Protein AF-A0A3A9VUT5-F1 (afdb_monomer)

Sequence (83 aa):
MTTGPGFLLSLLAGVLAANATPHFIRGITKKRFPTPFGDGPLINLVAGWAMYVAASTGVLAMGVFHATTGAFGKGRPPAQGGT

pLDDT: mean 85.11, std 13.78, range [47.38, 97.62]

Radius of gyration: 20.64 Å; Cα contacts (8 Å, |Δi|>4): 87; chains: 1; bounding box: 46×29×65 Å

Nearest PDB structures (foldseek):
  5u0p-assembly1_V  TM=4.954E-01  e=8.121E+00  Schizosaccharomyces pombe

Foldseek 3Di:
DDPDPLVVLLVLLVVLQVQLVVLLVCLVVQHFDDDPVHGGSVVSNVSSVVSNVSSVVSVVVSVVCCVPVPPDDDDDDPDPDDD

Organism: NCBI:txid1750517

Secondary structure (DSSP, 8-state):
----HHHHHHHHHHHHHHHHHHHHHHHHTT----BTTBS-HHHHHHHHHHHHHHHHHHHHHHHHHHHHH-SSPSPPPPP----

Solvent-accessible surface area (backbone atoms only — not comparable to full-atom values): 4645 Å² total; per-residue (Å²): 135,79,92,45,73,54,53,54,31,49,51,51,19,50,54,31,40,61,53,12,50,64,27,28,52,31,14,78,71,65,35,73,49,88,50,101,88,47,36,48,22,70,54,22,30,54,51,10,51,51,25,40,53,53,16,53,51,27,48,49,53,37,50,49,47,50,75,72,70,54,92,63,76,84,71,80,77,77,78,83,79,86,130

Structure (mmCIF, N/CA/C/O backbone):
data_AF-A0A3A9VUT5-F1
#
_entry.id   AF-A0A3A9VUT5-F1
#
loop_
_atom_site.group_PDB
_atom_site.id
_atom_site.type_symbol
_atom_site.label_atom_id
_atom_site.label_alt_id
_atom_site.label_comp_id
_atom_site.label_asym_id
_atom_site.label_entity_id
_atom_site.label_seq_id
_atom_site.pdbx_PDB_ins_code
_atom_site.Cartn_x
_atom_site.Cartn_y
_atom_site.Cartn_z
_atom_site.occupancy
_atom_site.B_iso_or_equiv
_atom_site.auth_seq_id
_atom_site.auth_comp_id
_atom_site.auth_asym_id
_atom_site.auth_atom_id
_atom_site.pdbx_PDB_model_num
ATOM 1 N N . MET A 1 1 ? -2.795 16.934 20.863 1.00 47.38 1 MET A N 1
ATOM 2 C CA . MET A 1 1 ? -3.046 16.001 19.740 1.00 47.38 1 MET A CA 1
ATOM 3 C C . MET A 1 1 ? -2.953 14.592 20.301 1.00 47.38 1 MET A C 1
ATOM 5 O O . MET A 1 1 ? -2.026 14.345 21.060 1.00 47.38 1 MET A O 1
ATOM 9 N N . THR A 1 2 ? -3.912 13.710 20.029 1.00 54.06 2 THR A N 1
ATOM 10 C CA . THR A 1 2 ? -3.948 12.353 20.603 1.00 54.06 2 THR A CA 1
ATOM 11 C C . THR A 1 2 ? -3.157 11.372 19.738 1.00 54.06 2 THR A C 1
ATOM 13 O O . THR A 1 2 ? -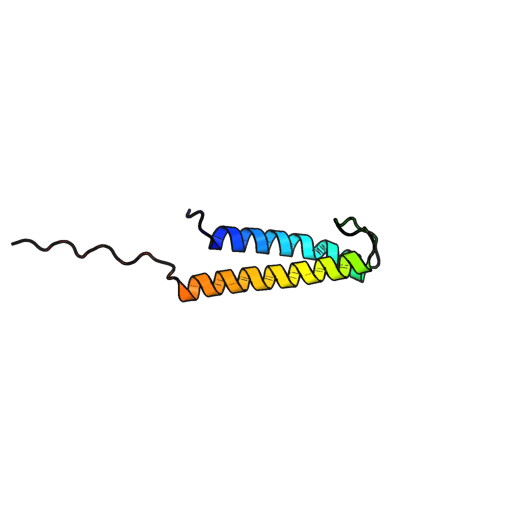3.481 11.154 18.574 1.00 54.06 2 THR A O 1
ATOM 16 N N . THR A 1 3 ? -2.136 10.740 20.315 1.00 68.19 3 THR A N 1
ATOM 17 C CA . THR A 1 3 ? -1.284 9.715 19.680 1.00 68.19 3 THR A CA 1
ATOM 18 C C . THR A 1 3 ? -1.977 8.344 19.621 1.00 68.19 3 THR A C 1
ATOM 20 O O . THR A 1 3 ? -1.417 7.324 20.013 1.00 68.19 3 THR A O 1
ATOM 23 N N . GLY A 1 4 ? -3.238 8.322 19.181 1.00 76.75 4 GLY A N 1
ATOM 24 C CA . GLY A 1 4 ? -4.065 7.113 19.126 1.00 76.75 4 GLY A CA 1
ATOM 25 C C . GLY A 1 4 ? -3.798 6.234 17.891 1.00 76.75 4 GLY A C 1
ATOM 26 O O . GLY A 1 4 ? -3.135 6.681 16.951 1.00 76.75 4 GLY A O 1
ATOM 27 N N . PRO A 1 5 ? -4.378 5.016 17.828 1.00 80.44 5 PRO A N 1
ATOM 28 C CA . PRO A 1 5 ? -4.185 4.079 16.713 1.00 80.44 5 PRO A CA 1
ATOM 29 C C . PRO A 1 5 ? -4.478 4.688 15.336 1.00 80.44 5 PRO A C 1
ATOM 31 O O . PRO A 1 5 ? -3.746 4.445 14.382 1.00 80.44 5 PRO A O 1
ATOM 34 N N . GLY A 1 6 ? -5.497 5.548 15.243 1.00 81.88 6 GLY A N 1
ATOM 35 C CA . GLY A 1 6 ? -5.846 6.243 14.004 1.00 81.88 6 GLY A CA 1
ATOM 36 C C . GLY A 1 6 ? -4.744 7.157 13.453 1.00 81.88 6 GLY A C 1
ATOM 37 O O . GLY A 1 6 ? -4.542 7.205 12.243 1.00 81.88 6 GLY A O 1
ATOM 38 N N . PHE A 1 7 ? -3.975 7.832 14.316 1.00 85.56 7 PHE A N 1
ATOM 39 C CA . PHE A 1 7 ? -2.824 8.631 13.875 1.00 85.56 7 PHE A CA 1
ATOM 40 C C . PHE A 1 7 ? -1.763 7.739 13.216 1.00 85.56 7 PHE A C 1
ATOM 42 O O . PHE A 1 7 ? -1.259 8.071 12.144 1.00 85.56 7 PHE A O 1
ATOM 49 N N . LEU A 1 8 ? -1.479 6.578 13.817 1.00 89.50 8 LEU A N 1
ATOM 50 C CA . LEU A 1 8 ? -0.529 5.609 13.273 1.00 89.50 8 LEU A CA 1
ATOM 51 C C . LEU A 1 8 ? -1.021 5.007 11.946 1.00 89.50 8 LEU A C 1
ATOM 53 O O . LEU A 1 8 ? -0.232 4.902 11.011 1.00 89.50 8 LEU A O 1
ATOM 57 N N . LEU 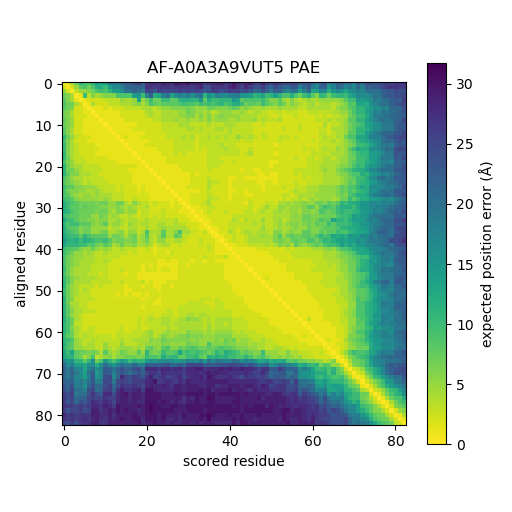A 1 9 ? -2.313 4.679 11.827 1.00 89.00 9 LEU A N 1
ATOM 58 C CA . LEU A 1 9 ? -2.906 4.192 10.574 1.00 89.00 9 LEU A CA 1
ATOM 59 C C . LEU A 1 9 ? -2.796 5.227 9.443 1.00 89.00 9 LEU A C 1
ATOM 61 O O . LEU A 1 9 ? -2.349 4.877 8.352 1.00 89.00 9 LEU A O 1
ATOM 65 N N . SER A 1 10 ? -3.129 6.498 9.700 1.00 87.19 10 SER A N 1
ATOM 66 C CA . SER A 1 10 ? -2.961 7.576 8.712 1.00 87.19 10 SER A CA 1
ATOM 67 C C . SER A 1 10 ? -1.498 7.803 8.328 1.00 87.19 10 SER A C 1
ATOM 69 O O . SER A 1 10 ? -1.200 7.978 7.147 1.00 87.19 10 SER A O 1
ATOM 71 N N . LEU A 1 11 ? -0.580 7.783 9.301 1.00 93.06 11 LEU A N 1
ATOM 72 C CA . LEU A 1 11 ? 0.853 7.956 9.056 1.00 93.06 11 LEU A CA 1
ATOM 73 C 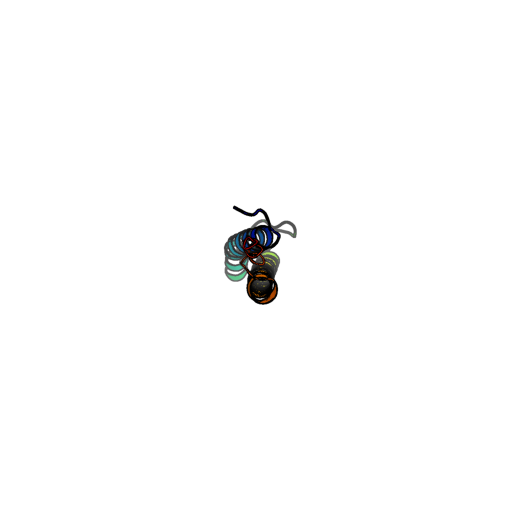C . LEU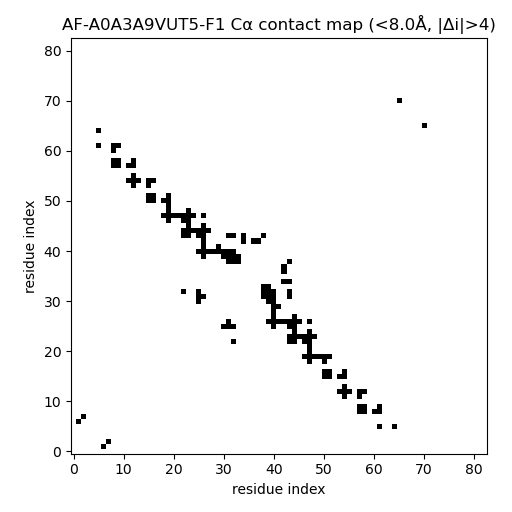 A 1 11 ? 1.407 6.829 8.174 1.00 93.06 11 LEU A C 1
ATOM 75 O O . LEU A 1 11 ? 2.058 7.100 7.167 1.00 93.06 11 LEU A O 1
ATOM 79 N N . LEU A 1 12 ? 1.106 5.572 8.516 1.00 93.88 12 LEU A N 1
ATOM 80 C CA . LEU A 1 12 ? 1.529 4.406 7.742 1.00 93.88 12 LEU A CA 1
ATOM 81 C C . LEU A 1 12 ? 0.919 4.417 6.338 1.00 93.88 12 LEU A C 1
ATOM 83 O O . LEU A 1 12 ? 1.651 4.261 5.364 1.00 93.88 12 LEU A O 1
ATOM 87 N N . ALA A 1 13 ? -0.387 4.665 6.205 1.00 92.25 13 ALA A N 1
ATOM 88 C CA . ALA A 1 13 ? -1.039 4.725 4.899 1.00 92.25 13 ALA A CA 1
ATOM 89 C C . ALA A 1 13 ? -0.458 5.837 4.005 1.00 92.25 13 ALA A C 1
ATOM 91 O O . ALA A 1 13 ? -0.221 5.605 2.820 1.00 92.25 13 ALA A O 1
ATOM 92 N N . GLY A 1 14 ? -0.153 7.011 4.571 1.00 92.00 14 GLY A N 1
ATOM 93 C CA . GLY A 1 14 ? 0.522 8.099 3.860 1.00 92.00 14 GLY A CA 1
ATOM 94 C C . GLY A 1 14 ? 1.930 7.720 3.388 1.00 92.00 14 GLY A C 1
ATOM 95 O O . GLY A 1 14 ? 2.262 7.922 2.220 1.00 92.00 14 GLY A O 1
ATOM 96 N N . VAL A 1 15 ? 2.740 7.108 4.260 1.00 95.88 15 VAL A N 1
ATOM 97 C CA . VAL A 1 15 ? 4.092 6.632 3.912 1.00 95.88 15 VAL A CA 1
ATOM 98 C C . VAL A 1 15 ? 4.040 5.548 2.831 1.00 95.88 15 VAL A C 1
ATOM 100 O O . VAL A 1 15 ? 4.825 5.602 1.881 1.00 95.88 15 VAL A O 1
ATOM 103 N N . LEU A 1 16 ? 3.107 4.594 2.918 1.00 95.06 16 LEU A N 1
ATOM 104 C CA . LEU A 1 16 ? 2.953 3.550 1.903 1.00 95.06 16 LEU A CA 1
ATOM 105 C C . LEU A 1 16 ? 2.484 4.130 0.560 1.00 95.06 16 LEU A C 1
ATOM 107 O O . LEU A 1 16 ? 3.084 3.806 -0.459 1.00 95.06 16 L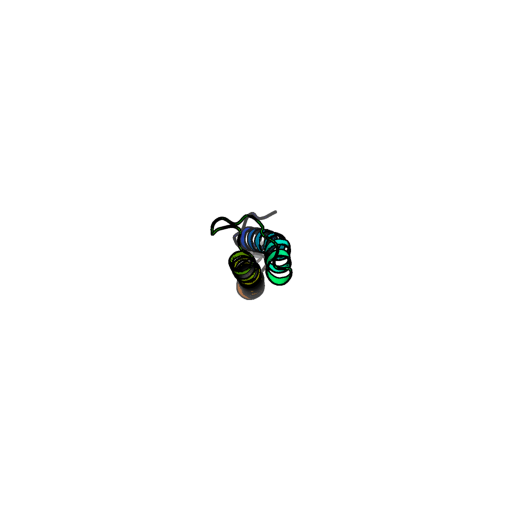EU A O 1
ATOM 111 N N . ALA A 1 17 ? 1.500 5.035 0.532 1.00 93.38 17 ALA A N 1
ATOM 112 C CA . ALA A 1 17 ? 1.040 5.675 -0.707 1.00 93.38 17 ALA A CA 1
ATOM 113 C C . ALA A 1 17 ? 2.129 6.539 -1.379 1.00 93.38 17 ALA A C 1
ATOM 115 O O . ALA A 1 17 ? 2.272 6.534 -2.607 1.00 93.38 17 ALA A O 1
ATOM 116 N N . ALA A 1 18 ? 2.938 7.246 -0.581 1.00 95.50 18 ALA A N 1
ATOM 117 C CA . ALA A 1 18 ? 4.064 8.032 -1.081 1.00 95.50 18 ALA A CA 1
ATOM 118 C C . ALA A 1 18 ? 5.130 7.144 -1.747 1.00 95.50 18 ALA A C 1
ATOM 120 O O . ALA A 1 18 ? 5.603 7.472 -2.834 1.00 95.50 18 ALA A O 1
ATOM 121 N N . ASN A 1 19 ? 5.466 5.997 -1.143 1.00 94.81 19 ASN A N 1
ATOM 122 C CA . ASN A 1 19 ? 6.434 5.048 -1.705 1.00 94.81 19 ASN A CA 1
ATOM 123 C C . ASN A 1 19 ? 5.854 4.234 -2.877 1.00 94.81 19 ASN A C 1
ATOM 125 O O . ASN A 1 19 ? 6.561 3.981 -3.854 1.00 94.81 19 ASN A O 1
A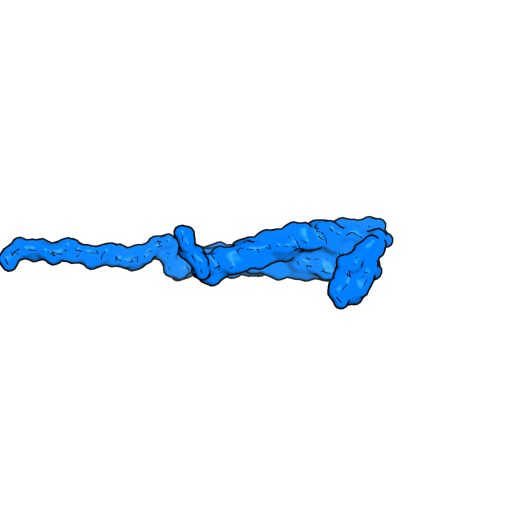TOM 129 N N . ALA A 1 20 ? 4.564 3.883 -2.842 1.00 94.62 20 ALA A N 1
ATOM 130 C CA . ALA A 1 20 ? 3.878 3.155 -3.910 1.00 94.62 20 ALA A CA 1
ATOM 131 C C . ALA A 1 20 ? 4.092 3.800 -5.288 1.00 94.62 20 ALA A C 1
ATOM 133 O O . ALA A 1 20 ? 4.383 3.109 -6.263 1.00 94.62 20 ALA A O 1
ATOM 134 N N . THR A 1 21 ? 4.025 5.133 -5.340 1.00 95.88 21 THR A N 1
ATOM 135 C CA . THR A 1 21 ? 4.101 5.940 -6.564 1.00 95.88 21 THR A CA 1
ATOM 136 C C . THR A 1 21 ? 5.391 5.711 -7.376 1.00 95.88 21 THR A C 1
ATOM 138 O O . THR A 1 21 ? 5.299 5.226 -8.509 1.00 95.88 21 THR A O 1
ATOM 141 N N . PRO A 1 22 ? 6.610 5.973 -6.860 1.00 94.31 22 PRO A N 1
ATOM 142 C CA . PRO A 1 22 ? 7.842 5.716 -7.603 1.00 94.31 22 PRO A CA 1
ATOM 143 C C . PRO A 1 22 ? 8.137 4.223 -7.832 1.00 94.31 22 PRO A C 1
ATOM 145 O O . PRO A 1 22 ? 8.836 3.909 -8.796 1.00 94.31 22 PRO A O 1
ATOM 148 N N . HIS A 1 23 ? 7.617 3.293 -7.021 1.00 94.56 23 HIS A N 1
ATOM 149 C CA . HIS A 1 23 ? 7.732 1.856 -7.311 1.00 94.56 23 HIS A CA 1
ATOM 150 C C . HIS A 1 23 ? 6.846 1.448 -8.498 1.00 94.56 23 HIS A C 1
ATOM 152 O O . HIS A 1 23 ? 7.353 0.919 -9.489 1.00 94.56 23 HIS A O 1
ATOM 158 N N . PHE A 1 24 ? 5.559 1.797 -8.470 1.00 94.62 24 PHE A N 1
ATOM 159 C CA . PHE A 1 24 ? 4.606 1.494 -9.539 1.00 94.62 24 PHE A CA 1
ATOM 160 C C . PHE A 1 24 ? 5.033 2.112 -10.880 1.00 94.62 24 PHE A C 1
ATOM 162 O O . PHE A 1 24 ? 5.099 1.411 -11.891 1.00 94.62 24 PHE A O 1
ATOM 169 N N . ILE A 1 25 ? 5.423 3.397 -10.882 1.00 96.75 25 ILE A N 1
ATOM 170 C CA . ILE A 1 25 ? 5.882 4.107 -12.089 1.00 96.75 25 ILE A CA 1
ATOM 171 C C . ILE A 1 25 ? 7.154 3.471 -12.666 1.00 96.75 25 ILE A C 1
ATOM 173 O O . ILE A 1 25 ? 7.232 3.241 -13.877 1.00 96.75 25 ILE A O 1
ATOM 177 N N . ARG A 1 26 ? 8.161 3.158 -11.836 1.00 94.94 26 ARG A N 1
ATOM 178 C CA . ARG A 1 26 ? 9.410 2.534 -12.319 1.00 94.94 26 ARG A CA 1
ATOM 179 C C . ARG A 1 26 ? 9.159 1.104 -12.825 1.00 94.94 26 ARG A C 1
ATOM 181 O O . ARG A 1 26 ? 9.739 0.718 -13.838 1.00 94.94 26 ARG A O 1
ATOM 188 N N . GLY A 1 27 ? 8.187 0.395 -12.242 1.00 94.25 27 GLY A N 1
ATOM 189 C CA . GLY A 1 27 ? 7.661 -0.875 -12.747 1.00 94.25 27 GLY A CA 1
ATOM 190 C C . GLY A 1 27 ? 7.042 -0.789 -14.150 1.00 94.25 27 GLY A C 1
ATOM 191 O O . GLY A 1 27 ? 7.548 -1.427 -15.076 1.00 94.25 27 GLY A O 1
ATOM 192 N N . ILE A 1 28 ? 5.997 0.028 -14.352 1.00 96.19 28 ILE A N 1
ATOM 193 C CA . ILE A 1 28 ? 5.324 0.145 -15.668 1.00 96.19 28 ILE A CA 1
ATOM 194 C C . ILE A 1 28 ? 6.248 0.706 -16.763 1.00 96.19 28 ILE A C 1
ATOM 196 O O . ILE A 1 28 ? 6.178 0.272 -17.914 1.00 96.19 28 ILE A O 1
ATOM 200 N N . THR A 1 29 ? 7.173 1.607 -16.407 1.00 97.19 29 THR A N 1
ATOM 201 C CA . THR A 1 29 ? 8.177 2.164 -17.338 1.00 97.19 29 THR A CA 1
ATOM 202 C C . THR A 1 29 ? 9.370 1.234 -17.598 1.00 97.19 29 THR A C 1
ATOM 204 O O . THR A 1 29 ? 10.289 1.616 -18.322 1.00 97.19 29 THR A O 1
ATOM 207 N N . LYS A 1 30 ? 9.357 0.007 -17.053 1.00 93.38 30 LYS A N 1
ATOM 208 C CA . LYS A 1 30 ? 10.405 -1.020 -17.202 1.00 93.38 30 LYS A CA 1
ATOM 209 C C . LYS A 1 30 ? 11.802 -0.579 -16.729 1.00 93.38 30 LYS A C 1
ATOM 211 O O . LYS A 1 30 ? 12.808 -1.100 -17.207 1.00 93.38 30 LYS A O 1
ATOM 216 N N . LYS A 1 31 ? 11.887 0.350 -15.770 1.00 93.38 31 LYS A N 1
ATOM 217 C CA . LYS A 1 31 ? 13.156 0.847 -15.210 1.00 93.38 31 LYS A CA 1
ATOM 218 C C . LYS A 1 31 ? 13.509 0.127 -13.906 1.00 93.38 31 LYS A C 1
ATOM 220 O O . LYS A 1 31 ? 12.647 -0.092 -13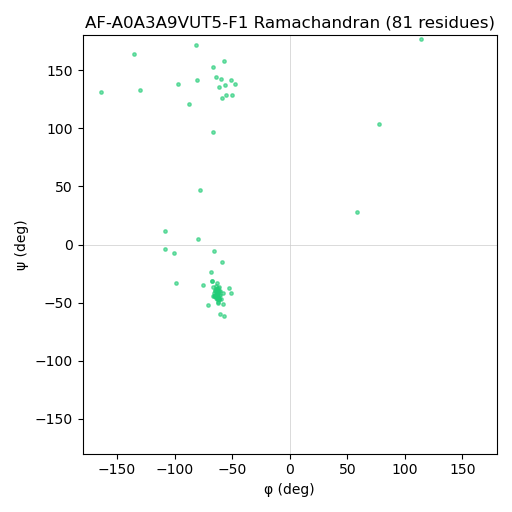.058 1.00 93.38 31 LYS A O 1
ATOM 225 N N . ARG A 1 32 ? 14.791 -0.226 -13.743 1.00 92.62 32 ARG A N 1
ATOM 226 C CA . ARG A 1 32 ? 15.332 -0.767 -12.483 1.00 92.62 32 ARG A CA 1
ATOM 227 C C . ARG A 1 32 ? 15.250 0.276 -11.373 1.00 92.62 32 ARG A C 1
ATOM 229 O O . ARG A 1 32 ? 15.433 1.468 -11.627 1.00 92.62 32 ARG A O 1
ATOM 236 N N . PHE A 1 33 ? 14.978 -0.172 -10.153 1.00 90.50 33 PHE A N 1
ATOM 237 C CA . PHE A 1 33 ? 14.845 0.694 -8.986 1.00 90.50 33 PHE A CA 1
ATOM 238 C C . PHE A 1 33 ? 14.929 -0.131 -7.688 1.00 90.50 33 PHE A C 1
ATOM 240 O O . PHE A 1 33 ? 14.228 -1.136 -7.602 1.00 90.50 33 PHE A O 1
ATOM 247 N N . PRO A 1 34 ? 15.736 0.237 -6.673 1.00 91.44 34 PRO A N 1
ATOM 248 C CA . PRO A 1 34 ? 15.914 -0.604 -5.487 1.00 91.44 34 PRO A CA 1
ATOM 249 C C . PRO A 1 34 ? 14.620 -0.838 -4.694 1.00 91.44 34 PRO A C 1
ATOM 251 O O . PRO A 1 34 ? 13.889 0.113 -4.415 1.00 91.44 34 PRO A O 1
ATOM 254 N N . THR A 1 35 ? 14.385 -2.088 -4.284 1.00 90.38 35 THR A N 1
ATOM 255 C CA . THR A 1 35 ? 13.422 -2.501 -3.245 1.00 90.38 35 THR A CA 1
ATOM 256 C C . THR A 1 35 ? 14.094 -3.532 -2.318 1.00 90.38 35 THR A C 1
ATOM 258 O O . THR A 1 35 ? 15.080 -4.147 -2.736 1.00 90.38 35 THR A O 1
ATOM 261 N N . PRO A 1 36 ? 13.553 -3.816 -1.115 1.00 89.19 36 PRO A N 1
ATOM 262 C CA . PRO A 1 36 ? 14.031 -4.914 -0.262 1.00 89.19 36 PRO A CA 1
ATOM 263 C C . PRO A 1 36 ? 13.956 -6.311 -0.904 1.00 89.19 36 PRO A C 1
ATOM 265 O O . PRO A 1 36 ? 14.581 -7.244 -0.412 1.00 89.19 36 PRO A O 1
ATOM 268 N N . PHE A 1 37 ? 13.202 -6.461 -1.998 1.00 90.44 37 PHE A N 1
ATOM 269 C CA . PHE A 1 37 ? 12.944 -7.728 -2.688 1.00 90.44 37 PHE A CA 1
ATOM 270 C C . PHE A 1 37 ? 13.670 -7.828 -4.045 1.00 90.44 37 PHE A C 1
ATOM 272 O O . PHE A 1 37 ? 13.371 -8.712 -4.844 1.00 90.44 37 PHE A O 1
ATOM 279 N N . GLY A 1 38 ? 14.603 -6.909 -4.326 1.00 90.31 38 GLY A N 1
ATOM 280 C CA . GLY A 1 38 ? 15.336 -6.794 -5.593 1.00 90.31 38 GLY A CA 1
ATOM 281 C C . GLY A 1 38 ? 15.016 -5.506 -6.360 1.00 90.31 38 GLY A C 1
ATOM 282 O O . GLY A 1 38 ? 14.190 -4.700 -5.932 1.00 90.31 38 GLY A O 1
ATOM 283 N N . ASP A 1 39 ? 15.680 -5.286 -7.496 1.00 92.19 39 ASP A N 1
ATOM 284 C CA . ASP A 1 39 ? 15.614 -4.021 -8.247 1.00 92.19 39 ASP A CA 1
ATOM 285 C C . ASP A 1 39 ? 14.834 -4.095 -9.577 1.00 92.19 39 ASP A C 1
ATOM 287 O O . ASP A 1 39 ? 14.668 -3.085 -10.265 1.00 92.19 39 ASP A O 1
ATOM 291 N N . GLY A 1 40 ? 14.360 -5.284 -9.959 1.00 94.06 40 GLY A N 1
ATOM 292 C CA . GLY A 1 40 ? 13.720 -5.535 -11.252 1.00 94.06 40 GLY A CA 1
ATOM 293 C C . GLY A 1 40 ? 12.367 -4.819 -11.433 1.00 94.06 40 GLY A C 1
ATOM 294 O O . GLY A 1 40 ? 11.651 -4.594 -10.451 1.00 94.06 40 GLY A O 1
ATOM 295 N N . PRO A 1 41 ? 11.943 -4.498 -12.674 1.00 94.19 41 PRO A N 1
ATOM 296 C CA . PRO A 1 41 ? 10.692 -3.767 -12.894 1.00 94.19 41 PRO A CA 1
ATOM 297 C C . PRO A 1 41 ? 9.427 -4.519 -12.457 1.00 94.19 41 PRO A C 1
ATOM 299 O O . PRO A 1 41 ? 8.508 -3.897 -11.936 1.00 94.19 41 PRO A O 1
ATOM 302 N N . LEU A 1 42 ? 9.380 -5.850 -12.608 1.00 96.00 42 LEU A N 1
ATOM 303 C CA . LEU A 1 42 ? 8.235 -6.655 -12.155 1.00 96.00 42 LEU A CA 1
ATOM 304 C C . LEU A 1 42 ? 8.064 -6.586 -10.629 1.00 96.00 42 LEU A C 1
ATOM 306 O O . LEU A 1 42 ? 6.956 -6.384 -10.140 1.00 96.00 42 LEU A O 1
ATOM 310 N N . ILE A 1 43 ? 9.172 -6.677 -9.888 1.00 94.94 43 ILE A N 1
ATOM 311 C CA . ILE A 1 43 ? 9.201 -6.551 -8.424 1.00 94.94 43 ILE A CA 1
ATOM 312 C C . ILE A 1 43 ? 8.710 -5.157 -8.012 1.00 94.94 43 ILE A C 1
ATOM 314 O O . ILE A 1 43 ? 7.870 -5.035 -7.128 1.00 94.94 43 ILE A O 1
ATOM 318 N N . ASN A 1 44 ? 9.159 -4.109 -8.708 1.00 95.62 44 ASN A N 1
ATOM 319 C CA . ASN A 1 44 ? 8.713 -2.735 -8.471 1.00 95.62 44 ASN A CA 1
ATOM 320 C C . ASN A 1 44 ? 7.225 -2.510 -8.776 1.00 95.62 44 ASN A C 1
ATOM 322 O O . ASN A 1 44 ? 6.549 -1.822 -8.013 1.00 95.62 44 ASN A O 1
ATOM 326 N N . LEU A 1 45 ? 6.698 -3.114 -9.846 1.00 95.75 45 LEU A N 1
ATOM 327 C CA . LEU A 1 45 ? 5.276 -3.054 -10.184 1.00 95.75 45 LEU A CA 1
ATOM 328 C C 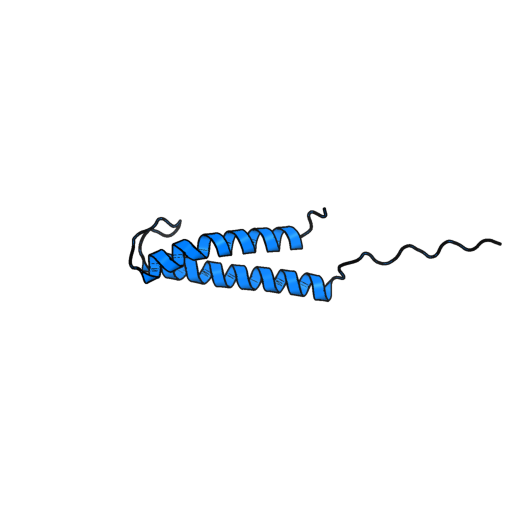. LEU A 1 45 ? 4.416 -3.692 -9.084 1.00 95.75 45 LEU A C 1
ATOM 330 O O . LEU A 1 45 ? 3.478 -3.061 -8.597 1.00 95.75 45 LEU A O 1
ATOM 334 N N . VAL A 1 46 ? 4.767 -4.914 -8.666 1.00 96.81 46 VAL A N 1
ATOM 335 C CA . VAL A 1 46 ? 4.051 -5.656 -7.616 1.00 96.81 46 VAL A CA 1
ATOM 336 C C . VAL A 1 46 ? 4.164 -4.943 -6.267 1.00 96.81 46 VAL A C 1
ATOM 338 O O . VAL A 1 46 ? 3.151 -4.768 -5.595 1.00 96.81 46 VAL A O 1
ATOM 341 N N . ALA A 1 47 ? 5.354 -4.465 -5.892 1.00 94.62 47 ALA A N 1
ATOM 342 C CA . ALA A 1 47 ? 5.565 -3.722 -4.650 1.00 94.62 47 ALA A CA 1
ATOM 343 C C . ALA A 1 47 ? 4.771 -2.405 -4.626 1.00 94.62 47 ALA A C 1
ATOM 345 O O . ALA A 1 47 ? 4.103 -2.107 -3.637 1.00 94.62 47 ALA A O 1
ATOM 346 N N . GLY A 1 48 ? 4.798 -1.636 -5.721 1.00 94.75 48 GLY A N 1
ATOM 347 C CA . GLY A 1 48 ? 4.038 -0.392 -5.852 1.00 94.75 48 GLY A CA 1
ATOM 348 C C . GLY A 1 48 ? 2.529 -0.615 -5.750 1.00 94.75 48 GLY A C 1
ATOM 349 O O . GLY A 1 48 ? 1.853 0.065 -4.982 1.00 94.75 48 GLY A O 1
ATOM 350 N N . TRP A 1 49 ? 2.007 -1.619 -6.459 1.00 97.25 49 TRP A N 1
ATOM 351 C CA . TRP A 1 49 ? 0.598 -2.006 -6.373 1.00 97.25 49 TRP A CA 1
ATOM 352 C C . TRP A 1 49 ? 0.204 -2.471 -4.961 1.00 97.25 49 TRP A C 1
ATOM 354 O O . TRP A 1 49 ? -0.780 -1.979 -4.410 1.00 97.25 49 TRP A O 1
ATOM 364 N N . ALA A 1 50 ? 0.997 -3.345 -4.335 1.00 96.38 50 ALA A N 1
ATOM 365 C CA . ALA A 1 50 ? 0.729 -3.844 -2.986 1.00 96.38 50 ALA A CA 1
ATOM 366 C C . ALA A 1 50 ? 0.744 -2.722 -1.930 1.00 96.38 50 ALA A C 1
ATOM 368 O O . ALA A 1 50 ? -0.095 -2.717 -1.029 1.00 96.38 50 ALA A O 1
ATOM 369 N N . MET A 1 51 ? 1.641 -1.737 -2.062 1.00 95.19 51 MET A N 1
ATOM 370 C CA . MET A 1 51 ? 1.655 -0.557 -1.191 1.00 95.19 51 MET A CA 1
ATOM 371 C C . MET A 1 51 ? 0.427 0.340 -1.385 1.00 95.19 51 MET A C 1
ATOM 373 O O . MET A 1 51 ? -0.090 0.841 -0.389 1.00 95.19 51 MET A O 1
ATOM 377 N N . TYR A 1 52 ? -0.092 0.502 -2.610 1.00 97.38 52 TYR A N 1
ATOM 378 C CA . TYR A 1 52 ? -1.373 1.191 -2.814 1.00 97.38 52 TYR A CA 1
ATOM 379 C C . TYR A 1 52 ? -2.537 0.438 -2.161 1.00 97.38 52 TYR A C 1
ATOM 381 O O . TYR A 1 52 ? -3.315 1.062 -1.446 1.00 97.38 52 TYR A O 1
ATOM 389 N N . VAL A 1 53 ? -2.629 -0.888 -2.333 1.00 97.62 53 VAL A N 1
ATOM 390 C CA . VAL A 1 53 ? -3.674 -1.709 -1.692 1.00 97.62 53 VAL A CA 1
ATOM 391 C C . VAL A 1 53 ? -3.617 -1.559 -0.168 1.00 97.62 53 VAL A C 1
ATOM 393 O O . VAL A 1 53 ? -4.618 -1.204 0.451 1.00 97.62 53 VAL A O 1
ATOM 396 N N . ALA A 1 54 ? -2.441 -1.742 0.436 1.00 95.38 54 ALA A N 1
ATOM 397 C CA . ALA A 1 54 ? -2.258 -1.616 1.880 1.00 95.38 54 ALA A CA 1
ATOM 398 C C . ALA A 1 54 ? -2.545 -0.194 2.404 1.00 95.38 54 ALA A C 1
ATOM 400 O O . ALA A 1 54 ? -3.162 -0.046 3.461 1.00 95.38 54 ALA A O 1
ATOM 401 N N . ALA A 1 55 ? -2.171 0.855 1.662 1.00 94.56 55 ALA A N 1
ATOM 402 C CA . ALA A 1 55 ? -2.519 2.233 2.005 1.00 94.56 55 ALA A CA 1
ATOM 403 C C . ALA A 1 55 ? -4.038 2.476 1.945 1.00 94.56 55 ALA A C 1
ATOM 405 O O . ALA A 1 55 ? -4.601 3.047 2.880 1.00 94.56 55 ALA A O 1
ATOM 406 N N . SER A 1 56 ? -4.720 1.995 0.899 1.00 94.88 56 SER A N 1
ATOM 407 C CA . SER A 1 56 ? -6.181 2.076 0.778 1.00 94.88 56 SER A CA 1
ATOM 408 C C . SER A 1 56 ? -6.892 1.341 1.918 1.00 94.88 56 SER A C 1
ATOM 410 O O . SER A 1 56 ? -7.817 1.893 2.513 1.00 94.88 56 SER A O 1
ATOM 412 N N . THR A 1 57 ? -6.431 0.141 2.287 1.00 95.19 57 THR A N 1
ATOM 413 C CA . THR A 1 57 ? -6.941 -0.601 3.450 1.00 95.19 57 THR A CA 1
ATOM 414 C C . THR A 1 57 ? -6.694 0.151 4.762 1.00 95.19 57 THR A C 1
ATOM 416 O O . THR A 1 57 ? -7.589 0.203 5.602 1.00 95.19 57 THR A O 1
ATOM 419 N N . GLY A 1 58 ? -5.527 0.782 4.935 1.00 92.06 58 GLY A N 1
ATOM 420 C CA . GLY A 1 58 ? -5.204 1.590 6.117 1.00 92.06 58 GLY A CA 1
ATOM 421 C C . GLY A 1 58 ? -6.103 2.822 6.274 1.00 92.06 58 GLY A C 1
ATOM 422 O O . GLY A 1 58 ? -6.630 3.061 7.362 1.00 92.06 58 GLY A O 1
ATOM 423 N N . VAL A 1 59 ? -6.349 3.562 5.185 1.00 92.44 59 VAL A N 1
ATOM 424 C CA . VAL A 1 59 ? -7.301 4.691 5.165 1.00 92.44 59 VAL A CA 1
ATOM 425 C C . VAL A 1 59 ? -8.726 4.213 5.453 1.00 92.44 59 VAL A C 1
ATOM 427 O O . VAL A 1 59 ? -9.421 4.829 6.261 1.00 92.44 59 VAL A O 1
ATOM 430 N N . LEU A 1 60 ? -9.158 3.100 4.851 1.00 92.56 60 LEU A N 1
ATOM 431 C CA . LEU A 1 60 ? -10.487 2.535 5.090 1.00 92.56 60 LEU A CA 1
ATOM 432 C C . LEU A 1 60 ? -10.668 2.114 6.557 1.00 92.56 60 LEU A C 1
ATOM 434 O O . LEU A 1 60 ? -11.664 2.484 7.174 1.00 92.56 60 LEU A O 1
ATOM 438 N N . ALA A 1 61 ? -9.694 1.415 7.144 1.00 90.44 61 ALA A N 1
ATOM 439 C CA . ALA A 1 61 ? -9.721 1.016 8.552 1.00 90.44 61 ALA A CA 1
ATOM 440 C C . ALA A 1 61 ? -9.756 2.230 9.501 1.00 90.44 61 ALA A C 1
ATOM 442 O O . ALA A 1 61 ? -10.511 2.234 10.472 1.00 90.44 61 ALA A O 1
ATOM 443 N N . MET A 1 62 ? -9.003 3.290 9.192 1.00 88.38 62 MET A N 1
ATOM 444 C CA . MET A 1 62 ? -9.022 4.562 9.925 1.00 88.38 62 MET A CA 1
ATOM 445 C C . MET A 1 62 ? -10.379 5.288 9.827 1.00 88.38 62 MET A C 1
ATOM 447 O O . MET A 1 62 ? -10.874 5.821 10.827 1.00 88.38 62 MET A O 1
ATOM 451 N N . GLY A 1 63 ? -11.010 5.274 8.649 1.00 86.12 63 GLY A N 1
ATOM 452 C CA . GLY A 1 63 ? -12.357 5.813 8.438 1.00 86.12 63 GLY A CA 1
ATOM 453 C C . GLY A 1 63 ? -13.432 5.022 9.191 1.00 86.12 63 GLY A C 1
ATOM 454 O O . GLY A 1 63 ? -14.264 5.611 9.879 1.00 86.12 63 GLY A O 1
ATOM 455 N N . VAL A 1 64 ? -13.368 3.687 9.146 1.00 87.06 64 VAL A N 1
ATOM 456 C CA . VAL A 1 64 ? -14.258 2.799 9.915 1.00 87.06 64 VAL A CA 1
ATOM 457 C C . VAL A 1 64 ? -14.065 2.995 11.421 1.00 87.06 64 VAL A C 1
ATOM 459 O O . VAL A 1 64 ? -15.054 3.081 12.145 1.00 87.06 64 VAL A O 1
ATOM 462 N N . PHE A 1 65 ? -12.828 3.150 11.904 1.00 82.44 65 PHE A N 1
ATOM 463 C CA . PHE A 1 65 ? -12.545 3.477 13.306 1.00 82.44 65 PHE A CA 1
ATOM 464 C C . PHE A 1 65 ? -13.221 4.792 13.738 1.00 82.44 65 PHE A C 1
ATOM 466 O O . PHE A 1 65 ? -13.834 4.835 14.804 1.00 82.44 65 PHE A O 1
ATOM 473 N N . HIS A 1 66 ? -13.198 5.833 12.895 1.00 76.56 66 HIS A N 1
ATOM 474 C CA . HIS A 1 66 ? -13.917 7.088 13.160 1.00 76.56 66 HIS A CA 1
ATOM 475 C C . HIS A 1 66 ? -15.440 6.913 13.176 1.00 76.56 66 HIS A C 1
ATOM 477 O O . HIS A 1 66 ? -16.100 7.443 14.069 1.00 76.56 66 HIS A O 1
ATOM 483 N N . ALA A 1 67 ? -15.989 6.152 12.226 1.00 80.44 67 ALA A N 1
ATOM 484 C CA . ALA A 1 67 ? -17.425 5.896 12.128 1.00 80.44 67 ALA A CA 1
ATOM 485 C C . ALA A 1 67 ? -17.978 5.048 13.291 1.00 80.44 67 ALA A C 1
ATOM 487 O O . ALA A 1 67 ? -19.131 5.218 13.675 1.00 80.44 67 ALA A O 1
ATOM 488 N N . THR A 1 68 ? -17.169 4.146 13.856 1.00 74.62 68 THR A N 1
ATOM 489 C CA . THR A 1 68 ? -17.605 3.179 14.883 1.00 74.62 68 THR A CA 1
ATOM 490 C C . THR A 1 68 ? -17.273 3.585 16.318 1.00 74.62 68 THR A C 1
ATOM 492 O O . THR A 1 68 ? -18.040 3.269 17.224 1.00 74.62 68 THR A O 1
ATOM 495 N N . THR A 1 69 ? -16.154 4.280 16.552 1.00 64.69 69 THR A N 1
ATOM 496 C CA . THR A 1 69 ? -15.582 4.426 17.910 1.00 64.69 69 THR A CA 1
ATOM 497 C C . THR A 1 69 ? -15.906 5.769 18.579 1.00 64.69 69 THR A C 1
ATOM 499 O O . THR A 1 69 ? -15.634 5.946 19.763 1.00 64.69 69 THR A O 1
ATOM 502 N N . GLY A 1 70 ? -16.522 6.706 17.848 1.00 56.81 70 GLY A N 1
ATOM 503 C CA . GLY A 1 70 ? -16.977 7.999 18.370 1.00 56.81 70 GLY A CA 1
ATOM 504 C C . GLY A 1 70 ? -15.846 9.017 18.556 1.00 56.81 70 GLY A C 1
ATOM 505 O O . GLY A 1 70 ? -15.106 8.984 19.533 1.00 56.81 70 GLY A O 1
ATOM 506 N N . ALA A 1 71 ? -15.747 9.986 17.641 1.00 62.34 71 ALA A N 1
ATOM 507 C CA . ALA A 1 71 ? -14.674 10.990 17.630 1.00 62.34 71 ALA A CA 1
ATOM 508 C C . ALA A 1 71 ? -14.673 11.979 18.822 1.00 62.34 71 ALA A C 1
ATOM 510 O O . ALA A 1 71 ? -13.745 12.777 18.950 1.00 62.34 71 ALA A O 1
ATOM 511 N N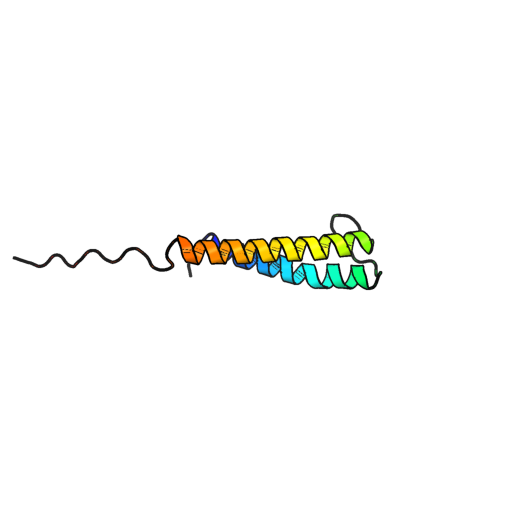 . PHE A 1 72 ? -15.681 11.934 19.701 1.00 61.34 72 PHE A N 1
ATOM 512 C CA . PHE A 1 72 ? -15.782 12.779 20.890 1.00 61.34 72 PHE A CA 1
ATOM 513 C C . PHE A 1 72 ? -16.078 11.941 22.133 1.00 61.34 72 PHE A C 1
ATOM 515 O O . PHE A 1 72 ? -16.957 11.081 22.127 1.00 61.34 72 PHE A O 1
ATOM 522 N N . GLY A 1 73 ? -15.331 12.209 23.208 1.00 58.56 73 GLY A N 1
ATOM 523 C CA . GLY A 1 73 ? -15.449 11.480 24.467 1.00 58.56 73 GLY A CA 1
ATOM 524 C C . GLY A 1 73 ? -16.848 11.582 25.074 1.00 58.56 73 GLY A C 1
ATOM 525 O O . GLY A 1 73 ? -17.485 12.637 25.025 1.00 58.56 73 GLY A O 1
ATOM 526 N N . LYS A 1 74 ? -17.305 10.472 25.667 1.00 59.47 74 LYS A N 1
ATOM 527 C CA . LYS A 1 74 ? -18.588 10.368 26.374 1.00 59.47 74 LYS A CA 1
ATOM 528 C C . LYS A 1 74 ? -18.715 11.527 27.372 1.00 59.47 74 LYS A C 1
ATOM 530 O O . LYS A 1 74 ? -17.768 11.809 28.103 1.00 59.47 74 LYS A O 1
ATOM 535 N N . GLY A 1 75 ? -19.843 12.236 27.308 1.00 55.97 75 GLY A N 1
ATOM 536 C CA . GLY A 1 75 ? -19.969 13.600 27.830 1.00 55.97 75 GLY A CA 1
ATOM 537 C C . GLY A 1 75 ? -19.622 13.765 29.312 1.00 55.97 75 GLY A C 1
ATOM 538 O O . GLY A 1 75 ? -19.699 12.817 30.093 1.00 55.97 75 GLY A O 1
ATOM 539 N N . ARG A 1 76 ? -19.274 15.005 29.694 1.00 63.22 76 ARG A N 1
ATOM 540 C CA . ARG A 1 76 ? -19.099 15.400 31.102 1.00 63.22 76 ARG A CA 1
ATOM 541 C C . ARG A 1 76 ? -20.298 14.902 31.926 1.00 63.22 76 ARG A C 1
ATOM 543 O O . ARG A 1 76 ? -21.424 15.060 31.446 1.00 63.22 76 ARG A O 1
ATOM 550 N N . PRO A 1 77 ? -20.095 14.367 33.146 1.00 68.25 77 PRO A N 1
ATOM 551 C CA . PRO A 1 77 ? -21.200 14.139 34.068 1.00 68.25 77 PRO A CA 1
ATOM 552 C C . PRO A 1 77 ? -22.036 15.421 34.202 1.00 68.25 77 PRO A C 1
ATOM 554 O O . PRO A 1 77 ? -21.449 16.511 34.204 1.00 68.25 77 PRO A O 1
ATOM 557 N N . PRO A 1 78 ? -23.376 15.330 34.288 1.00 65.50 78 PRO A N 1
ATOM 558 C CA . PRO A 1 78 ? -24.190 16.503 34.571 1.00 65.50 78 PRO A CA 1
ATOM 559 C C . PRO A 1 78 ? -23.704 17.128 35.880 1.00 65.50 78 PRO A C 1
ATOM 561 O O . PRO A 1 78 ? -23.403 16.411 36.836 1.00 65.50 78 PRO A O 1
ATOM 564 N N . ALA A 1 79 ? -23.603 18.459 35.914 1.00 68.69 79 ALA A N 1
ATOM 565 C CA . ALA A 1 79 ? -23.269 19.161 37.145 1.00 68.69 79 ALA A CA 1
ATOM 566 C C . ALA A 1 79 ? -24.284 18.759 38.222 1.00 68.69 79 ALA A C 1
ATOM 568 O O . ALA A 1 79 ? -25.490 18.793 37.971 1.00 68.69 79 ALA A O 1
ATOM 569 N N . GLN A 1 80 ? -23.793 18.336 39.387 1.00 62.19 80 GLN A N 1
ATOM 570 C CA . GLN A 1 80 ? -24.640 17.876 40.481 1.00 62.19 80 GLN A CA 1
ATOM 571 C C . GLN A 1 80 ? -25.445 19.070 41.007 1.00 62.19 80 GLN A C 1
ATOM 573 O O . GLN A 1 80 ? -24.929 19.893 41.760 1.00 62.19 80 GLN A O 1
ATOM 578 N N . GLY A 1 81 ? -26.687 19.195 40.531 1.00 60.88 81 GLY A N 1
ATOM 579 C CA . GLY A 1 81 ? -27.604 20.260 40.923 1.00 60.88 81 GLY A CA 1
ATOM 580 C C . GLY A 1 81 ? -27.837 20.210 42.427 1.00 60.88 81 GLY A C 1
ATOM 581 O O . GLY A 1 81 ? -28.157 19.151 42.963 1.00 60.88 81 GLY A O 1
ATOM 582 N N . GLY A 1 82 ? -27.612 21.336 43.099 1.00 63.09 82 GLY A N 1
ATOM 583 C CA . GLY A 1 82 ? -27.647 21.400 44.553 1.00 63.09 82 GLY A CA 1
ATOM 584 C C . GLY A 1 82 ? -29.060 21.491 45.124 1.00 63.09 82 GLY A C 1
ATOM 585 O O . GLY A 1 82 ? -29.895 22.237 44.610 1.00 63.09 82 GLY A O 1
ATOM 586 N N . THR A 1 83 ? -29.248 20.792 46.240 1.00 56.66 83 THR A N 1
ATOM 587 C CA . THR A 1 83 ? -30.119 21.152 47.368 1.00 56.66 83 THR A CA 1
ATOM 588 C C . THR A 1 83 ? -29.371 20.780 48.638 1.00 56.66 83 THR A C 1
ATOM 590 O O . THR A 1 83 ? -28.987 19.589 48.709 1.00 56.66 83 THR A O 1
#

Mean predicted aligned error: 9.31 Å